Protein AF-T1AMW2-F1 (afdb_monomer_lite)

Foldseek 3Di:
DDDPPPPPPPPDDDLVCLLDPDDDDDPVPVSVVSNVVSVVVVVVVVVVVVVVVVVVPDQQLLQADPVLLWGAPDADPVVRDGDPHTQAACLAPRVVVLVVCVVVVNGDPVSNVSRDQDWDDDPNDIDGDDPVPDPCSNVVSVVPPD

Structure (mmCIF, N/CA/C/O backbone):
data_AF-T1AMW2-F1
#
_entry.id   AF-T1AMW2-F1
#
loop_
_atom_site.group_PDB
_atom_site.id
_atom_site.type_symbol
_atom_site.label_atom_id
_atom_site.label_alt_id
_atom_site.label_comp_id
_atom_site.label_asym_id
_atom_site.label_entity_id
_atom_site.label_seq_id
_atom_site.pdbx_PDB_ins_code
_atom_site.Cartn_x
_atom_site.Cartn_y
_atom_site.Cartn_z
_atom_site.occupancy
_atom_site.B_iso_or_equiv
_atom_site.auth_seq_id
_atom_site.auth_comp_id
_atom_site.auth_asym_id
_atom_site.auth_atom_id
_atom_site.pdbx_PDB_model_num
ATOM 1 N N . MET A 1 1 ? 30.087 43.489 -33.874 1.00 40.34 1 MET A N 1
ATOM 2 C CA . MET A 1 1 ? 31.187 42.836 -33.142 1.00 40.34 1 MET A CA 1
ATOM 3 C C . MET A 1 1 ? 30.698 42.616 -31.730 1.00 40.34 1 MET A C 1
ATOM 5 O O . MET A 1 1 ? 30.374 43.593 -31.082 1.00 40.34 1 MET A O 1
ATOM 9 N N . ASP A 1 2 ? 30.577 41.434 -31.166 1.00 42.47 2 ASP A N 1
ATOM 10 C CA . ASP A 1 2 ? 30.494 40.055 -31.633 1.00 42.47 2 ASP A CA 1
ATOM 11 C C . ASP A 1 2 ? 30.152 39.253 -30.367 1.00 42.47 2 ASP A C 1
ATOM 13 O O . ASP A 1 2 ? 30.461 39.690 -29.261 1.00 42.47 2 ASP A O 1
ATOM 17 N N . ALA A 1 3 ? 29.575 38.069 -30.549 1.00 46.19 3 ALA A N 1
ATOM 18 C CA . ALA A 1 3 ? 29.467 37.012 -29.541 1.00 46.19 3 ALA A CA 1
ATOM 19 C C . ALA A 1 3 ? 28.461 37.204 -28.384 1.00 46.19 3 ALA A C 1
ATOM 21 O O . ALA A 1 3 ? 28.826 37.353 -27.223 1.00 46.19 3 ALA A O 1
ATOM 22 N N . ILE A 1 4 ? 27.182 36.958 -28.681 1.00 47.88 4 ILE A N 1
ATOM 23 C CA . ILE A 1 4 ? 26.378 36.080 -27.817 1.00 47.88 4 ILE A CA 1
ATOM 24 C C . ILE A 1 4 ? 26.089 34.836 -28.653 1.00 47.88 4 ILE A C 1
ATOM 26 O O . ILE A 1 4 ? 25.111 34.767 -29.395 1.00 47.88 4 ILE A O 1
ATOM 30 N N . ARG A 1 5 ? 27.022 33.876 -28.622 1.00 44.78 5 ARG A N 1
ATOM 31 C CA . ARG A 1 5 ? 26.760 32.533 -29.141 1.00 44.78 5 ARG A CA 1
ATOM 32 C C . ARG A 1 5 ? 25.660 31.940 -28.270 1.00 44.78 5 ARG A C 1
ATOM 34 O O . ARG A 1 5 ? 25.871 31.681 -27.091 1.00 44.78 5 ARG A O 1
ATOM 41 N N . ASN A 1 6 ? 24.492 31.793 -28.879 1.00 43.62 6 ASN A N 1
ATOM 42 C CA . ASN A 1 6 ? 23.365 31.047 -28.363 1.00 43.62 6 ASN A CA 1
ATOM 43 C C . ASN A 1 6 ? 23.803 29.580 -28.243 1.00 43.62 6 ASN A C 1
ATOM 45 O O . ASN A 1 6 ? 23.805 28.841 -29.228 1.00 43.62 6 ASN A O 1
ATOM 49 N N . THR A 1 7 ? 24.283 29.192 -27.063 1.00 47.56 7 THR A N 1
ATOM 50 C CA . THR A 1 7 ? 24.491 27.790 -26.706 1.00 47.56 7 THR A CA 1
ATOM 51 C C . THR A 1 7 ? 23.109 27.203 -26.466 1.00 47.56 7 THR A C 1
ATOM 53 O O . THR A 1 7 ? 22.646 27.108 -25.334 1.00 47.56 7 THR A O 1
ATOM 56 N N . ASP A 1 8 ? 22.432 26.882 -27.562 1.00 46.03 8 ASP A N 1
ATOM 57 C CA . ASP A 1 8 ? 21.252 26.035 -27.568 1.00 46.03 8 ASP A CA 1
ATOM 58 C C . ASP A 1 8 ? 21.704 24.676 -27.010 1.00 46.03 8 ASP A C 1
ATOM 60 O O . ASP A 1 8 ? 22.306 23.852 -27.706 1.00 46.03 8 ASP A O 1
ATOM 64 N N . GLN A 1 9 ? 21.570 24.507 -25.691 1.00 51.25 9 GLN A N 1
ATOM 65 C CA . GLN A 1 9 ? 21.769 23.234 -25.014 1.00 51.25 9 GLN A CA 1
ATOM 66 C C . GLN A 1 9 ? 20.731 22.278 -25.592 1.00 51.25 9 GLN A C 1
ATOM 68 O O . GLN A 1 9 ? 19.587 22.256 -25.146 1.00 51.25 9 GLN A O 1
ATOM 73 N N . GLN A 1 10 ? 21.129 21.503 -26.601 1.00 62.03 10 GLN A N 1
ATOM 74 C CA . GLN A 1 10 ? 20.343 20.383 -27.102 1.00 62.03 10 GLN A CA 1
ATOM 75 C C . GLN A 1 10 ? 19.922 19.529 -25.902 1.00 62.03 10 GLN A C 1
ATOM 77 O O . GLN A 1 10 ? 20.764 18.910 -25.248 1.00 62.03 10 GLN A O 1
ATOM 82 N N . ALA A 1 11 ? 18.628 19.560 -25.573 1.00 77.12 11 ALA A N 1
ATOM 83 C CA . ALA A 1 11 ? 18.070 18.801 -24.464 1.00 77.12 11 ALA A CA 1
ATOM 84 C C . ALA A 1 11 ? 18.470 17.327 -24.609 1.00 77.12 11 ALA A C 1
ATOM 86 O O . ALA A 1 11 ? 18.381 16.765 -25.705 1.00 77.12 11 ALA A O 1
ATOM 87 N N . MET A 1 12 ? 18.931 16.707 -23.516 1.00 78.38 12 MET A N 1
ATOM 88 C CA . MET A 1 12 ? 19.310 15.295 -23.552 1.00 78.38 12 MET A CA 1
ATOM 89 C C . MET A 1 12 ? 18.110 14.462 -24.026 1.00 78.38 12 MET A C 1
ATOM 91 O O . MET A 1 12 ? 17.022 14.593 -23.457 1.00 78.38 12 MET A O 1
ATOM 95 N N . PRO A 1 13 ? 18.278 13.622 -25.061 1.00 84.00 13 PRO A N 1
ATOM 96 C CA . PRO A 1 13 ? 17.181 12.834 -25.597 1.00 84.00 13 PRO A CA 1
ATOM 97 C C . PRO A 1 13 ? 16.701 11.810 -24.564 1.00 84.00 13 PRO A C 1
ATOM 99 O O . PRO A 1 13 ? 17.492 11.186 -23.857 1.00 84.00 13 PRO A O 1
ATOM 102 N N . THR A 1 14 ? 15.388 11.613 -24.498 1.00 89.75 14 THR A N 1
ATOM 103 C CA . THR A 1 14 ? 14.779 10.553 -23.688 1.00 89.75 14 THR A CA 1
ATOM 104 C C . THR A 1 14 ? 15.152 9.173 -24.223 1.00 89.75 14 THR A C 1
ATOM 106 O O . THR A 1 14 ? 15.463 9.002 -25.403 1.00 89.75 14 THR A O 1
ATOM 109 N N . LEU A 1 15 ? 15.026 8.151 -23.377 1.00 88.00 15 LEU A N 1
ATOM 110 C CA . LEU A 1 15 ? 15.291 6.767 -23.767 1.00 88.00 15 LEU A CA 1
ATOM 111 C C . LEU A 1 15 ? 14.417 6.307 -24.952 1.00 88.00 15 LEU A C 1
ATOM 113 O O . LEU A 1 15 ? 14.914 5.653 -25.864 1.00 88.00 15 LEU A O 1
ATOM 117 N N . ARG A 1 16 ? 13.140 6.725 -24.996 1.00 89.31 16 ARG A N 1
ATOM 118 C CA . ARG A 1 16 ? 12.252 6.472 -26.149 1.00 89.31 16 ARG A CA 1
ATOM 119 C C . ARG A 1 16 ? 12.735 7.176 -27.413 1.00 89.31 16 ARG A C 1
ATOM 121 O O . ARG A 1 16 ? 12.723 6.582 -28.483 1.00 89.31 16 ARG A O 1
ATOM 128 N N . GLN A 1 17 ? 13.193 8.423 -27.308 1.00 88.62 17 GLN A N 1
ATOM 129 C CA . GLN A 1 17 ? 13.746 9.144 -28.460 1.00 88.62 17 GLN A CA 1
ATOM 130 C C . GLN A 1 17 ? 15.041 8.496 -28.970 1.00 88.62 17 GLN A C 1
ATOM 132 O O . GLN A 1 17 ? 15.237 8.417 -30.180 1.00 88.62 17 GLN A O 1
ATOM 137 N N . LEU A 1 18 ? 15.890 7.982 -28.075 1.00 88.06 18 LEU A N 1
ATOM 138 C CA . LEU A 1 18 ? 17.095 7.235 -28.444 1.00 88.06 18 LEU A CA 1
ATOM 139 C C . LEU A 1 18 ? 16.776 5.902 -29.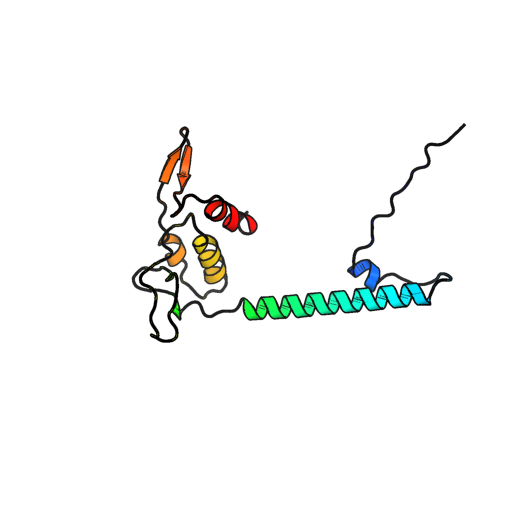129 1.00 88.06 18 LEU A C 1
ATOM 141 O O . LEU A 1 18 ? 17.478 5.535 -30.063 1.00 88.06 18 LEU A O 1
ATOM 145 N N . ALA A 1 19 ? 15.710 5.211 -28.721 1.00 87.19 19 ALA A N 1
ATOM 146 C CA . ALA A 1 19 ? 15.280 3.957 -29.341 1.00 87.19 19 ALA A CA 1
ATOM 147 C C . ALA A 1 19 ? 14.602 4.140 -30.718 1.00 87.19 19 ALA A C 1
ATOM 149 O O . ALA A 1 19 ? 14.590 3.205 -31.514 1.00 87.19 19 ALA A O 1
ATOM 150 N N . HIS A 1 20 ? 14.041 5.323 -31.013 1.00 82.75 20 HIS A N 1
ATOM 151 C CA . HIS A 1 20 ? 13.232 5.578 -32.221 1.00 82.75 20 HIS A CA 1
ATOM 152 C C . HIS A 1 20 ? 13.819 6.614 -33.207 1.00 82.75 20 HIS A C 1
ATOM 154 O O . HIS A 1 20 ? 13.201 6.889 -34.235 1.00 82.75 20 HIS A O 1
ATOM 160 N N . GLY A 1 21 ? 14.970 7.233 -32.916 1.00 73.31 21 GLY A N 1
ATOM 161 C CA . GLY A 1 21 ? 15.546 8.302 -33.748 1.00 73.31 21 GLY A CA 1
ATOM 162 C C . GLY A 1 21 ? 15.923 7.864 -35.177 1.00 73.31 21 GLY A C 1
ATOM 163 O O . GLY A 1 21 ? 16.535 6.816 -35.356 1.00 73.31 21 GLY A O 1
ATOM 164 N N . GLY A 1 22 ? 15.574 8.682 -36.184 1.00 61.69 22 GLY A N 1
ATOM 165 C CA . GLY A 1 22 ? 15.762 8.415 -37.624 1.00 61.69 22 GLY A CA 1
ATOM 166 C C . GLY A 1 22 ? 17.184 8.607 -38.195 1.00 61.69 22 GLY A C 1
ATOM 167 O O . GLY A 1 22 ? 18.082 9.128 -37.535 1.00 61.69 22 GLY A O 1
ATOM 168 N N . SER A 1 23 ? 17.359 8.167 -39.450 1.00 51.38 23 SER A N 1
ATOM 169 C CA . SER A 1 23 ? 18.616 7.821 -40.144 1.00 51.38 23 SER A CA 1
ATOM 170 C C . SER A 1 23 ? 19.473 8.963 -40.728 1.00 51.38 23 SER A C 1
ATOM 172 O O . SER A 1 23 ? 18.940 9.958 -41.214 1.00 51.38 23 SER A O 1
ATOM 174 N N . ALA A 1 24 ? 20.777 8.647 -40.852 1.00 48.59 24 ALA A N 1
ATOM 175 C CA . ALA A 1 24 ? 21.822 9.152 -41.767 1.00 48.59 24 ALA A CA 1
ATOM 176 C C . ALA A 1 24 ? 22.864 10.156 -41.214 1.00 48.59 24 ALA A C 1
ATOM 178 O O . ALA A 1 24 ? 22.645 11.363 -41.133 1.00 48.59 24 ALA A O 1
ATOM 179 N N . GLY A 1 25 ? 24.061 9.627 -40.919 1.00 54.38 25 GLY A N 1
ATOM 180 C CA . GLY A 1 25 ? 25.327 10.344 -40.716 1.00 54.38 25 GLY A CA 1
ATOM 181 C C . GLY A 1 25 ? 26.477 9.377 -40.350 1.00 54.38 25 GLY A C 1
ATOM 182 O O . GLY A 1 25 ? 26.188 8.287 -39.869 1.00 54.38 25 GLY A O 1
ATOM 183 N N . PRO A 1 26 ? 27.767 9.741 -40.522 1.00 48.97 26 PRO A N 1
ATOM 184 C CA . PRO A 1 26 ? 28.911 8.821 -40.733 1.00 48.97 26 PRO A CA 1
ATOM 185 C C . PRO A 1 26 ? 29.353 7.930 -39.549 1.00 48.97 26 PRO A C 1
ATOM 187 O O . PRO A 1 26 ? 30.399 7.294 -39.624 1.00 48.97 26 PRO A O 1
ATOM 190 N N . HIS A 1 27 ? 28.588 7.887 -38.455 1.00 60.75 27 HIS A N 1
ATOM 191 C CA . HIS A 1 27 ? 28.860 7.097 -37.246 1.00 60.75 27 HIS A CA 1
ATOM 192 C C . HIS A 1 27 ? 27.737 6.080 -37.017 1.00 60.75 27 HIS A C 1
ATOM 194 O O . HIS A 1 27 ? 27.043 6.116 -36.000 1.00 60.75 27 HIS A O 1
ATOM 200 N N . ASP A 1 28 ? 27.514 5.231 -38.017 1.00 66.44 28 ASP A N 1
ATOM 201 C CA . ASP A 1 28 ? 26.364 4.331 -38.076 1.00 66.44 28 ASP A CA 1
ATOM 202 C C . ASP A 1 28 ? 26.421 3.257 -36.973 1.00 66.44 28 ASP A C 1
ATOM 204 O O . ASP A 1 28 ? 25.431 3.039 -36.280 1.00 66.44 28 ASP A O 1
ATOM 208 N N . ASP A 1 29 ? 27.602 2.691 -36.701 1.00 76.19 29 ASP A N 1
ATOM 209 C CA . ASP A 1 2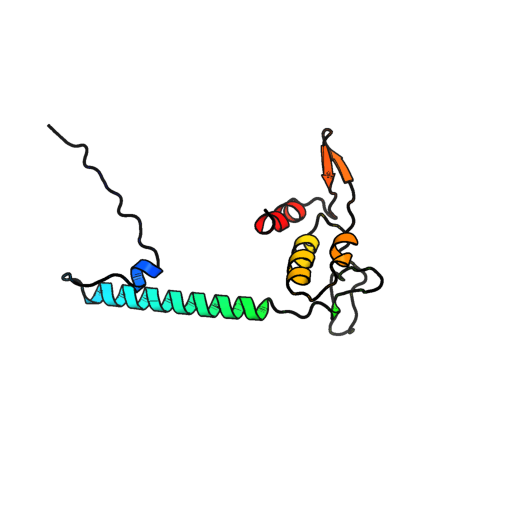9 ? 27.783 1.611 -35.716 1.00 76.19 29 ASP A CA 1
ATOM 210 C C . ASP A 1 29 ? 27.498 2.052 -34.272 1.00 76.19 29 ASP A C 1
ATOM 212 O O . ASP A 1 29 ? 26.749 1.398 -33.545 1.00 76.19 29 ASP A O 1
ATOM 216 N N . THR A 1 30 ? 28.050 3.193 -33.840 1.00 80.00 30 THR A N 1
ATOM 217 C CA . THR A 1 30 ? 27.825 3.716 -32.482 1.00 80.00 30 THR A CA 1
ATOM 218 C C . THR A 1 30 ? 26.358 4.082 -32.266 1.00 80.00 30 THR A C 1
ATOM 220 O O . THR A 1 30 ? 25.817 3.854 -31.186 1.00 80.00 30 THR A O 1
ATOM 223 N N . ARG A 1 31 ? 25.682 4.624 -33.288 1.00 76.25 31 ARG A N 1
ATOM 224 C CA . ARG A 1 31 ? 24.264 5.006 -33.197 1.00 76.25 31 ARG A CA 1
ATOM 225 C C . ARG A 1 31 ? 23.351 3.787 -33.176 1.00 76.25 31 ARG A C 1
ATOM 227 O O . ARG A 1 31 ? 22.441 3.757 -32.352 1.00 76.25 31 ARG A O 1
ATOM 234 N N . HIS A 1 32 ? 23.632 2.777 -33.997 1.00 82.44 32 HIS A N 1
ATOM 235 C CA . HIS A 1 32 ? 22.924 1.499 -33.950 1.00 82.44 32 HIS A CA 1
ATOM 236 C C . HIS A 1 32 ? 23.100 0.812 -32.591 1.00 82.44 32 HIS A C 1
ATOM 238 O O . HIS A 1 32 ? 22.115 0.372 -32.003 1.00 82.44 32 HIS A O 1
ATOM 244 N N . ALA A 1 33 ? 24.317 0.788 -32.037 1.00 86.12 33 ALA A N 1
ATOM 245 C CA . ALA A 1 33 ? 24.562 0.243 -30.701 1.00 86.12 33 ALA A CA 1
ATOM 246 C C . ALA A 1 33 ? 23.793 1.014 -29.609 1.00 86.12 33 ALA A C 1
ATOM 248 O O . ALA A 1 33 ? 23.196 0.403 -28.723 1.00 86.12 33 ALA A O 1
ATOM 249 N N . MET A 1 34 ? 23.745 2.350 -29.690 1.00 86.94 34 MET A N 1
ATOM 250 C CA . MET A 1 34 ? 22.964 3.183 -28.765 1.00 86.94 34 MET A CA 1
ATOM 251 C C . MET A 1 34 ? 21.454 2.938 -28.881 1.00 86.94 34 MET A C 1
ATOM 253 O O . MET A 1 34 ? 20.782 2.834 -27.857 1.00 86.94 34 MET A O 1
ATOM 257 N N . GLN A 1 35 ? 20.920 2.818 -30.099 1.00 89.50 35 GLN A N 1
ATOM 258 C CA . GLN A 1 35 ? 19.509 2.496 -30.343 1.00 89.50 35 GLN A CA 1
ATOM 259 C C . GLN A 1 35 ? 19.148 1.115 -29.793 1.00 89.50 35 GLN A C 1
ATOM 261 O O . GLN A 1 35 ? 18.153 0.977 -29.084 1.00 89.50 35 GLN A O 1
ATOM 266 N N . GLN A 1 36 ? 19.976 0.103 -30.070 1.00 90.25 36 GLN A N 1
ATOM 267 C CA . GLN A 1 36 ? 19.789 -1.258 -29.565 1.00 90.25 36 GLN A CA 1
ATOM 268 C C . GLN A 1 36 ? 19.827 -1.297 -28.037 1.00 90.25 36 GLN A C 1
ATOM 270 O O . GLN A 1 36 ? 18.972 -1.926 -27.416 1.00 90.25 36 GLN A O 1
ATOM 275 N N . HIS A 1 37 ? 20.776 -0.588 -27.420 1.00 92.88 37 HIS A N 1
ATOM 276 C CA . HIS A 1 37 ? 20.858 -0.502 -25.967 1.00 92.88 37 HIS A CA 1
ATOM 277 C C . HIS A 1 37 ? 19.633 0.201 -25.368 1.00 92.88 37 HIS A C 1
ATOM 279 O O . HIS A 1 37 ? 19.035 -0.308 -24.422 1.00 92.88 37 HIS A O 1
ATOM 285 N N . ALA A 1 38 ? 19.205 1.325 -25.951 1.00 93.69 38 ALA A N 1
ATOM 286 C CA . ALA A 1 38 ? 18.015 2.044 -25.504 1.00 93.69 38 ALA A CA 1
ATOM 287 C C . ALA A 1 38 ? 16.742 1.188 -25.623 1.00 93.69 38 ALA A C 1
ATOM 289 O O . ALA A 1 38 ? 15.928 1.166 -24.699 1.00 93.69 38 ALA A O 1
ATOM 290 N N . ALA A 1 39 ? 16.592 0.439 -26.719 1.00 93.56 39 ALA A N 1
ATOM 291 C CA . ALA A 1 39 ? 15.484 -0.491 -26.914 1.00 93.56 39 ALA A CA 1
ATOM 292 C C . ALA A 1 39 ? 15.502 -1.637 -25.887 1.00 93.56 39 ALA A C 1
ATOM 294 O O . ALA A 1 39 ? 14.472 -1.931 -25.283 1.00 93.56 39 ALA A O 1
ATOM 295 N N . ALA A 1 40 ? 16.669 -2.232 -25.621 1.00 95.94 40 ALA A N 1
ATOM 296 C CA . ALA A 1 40 ? 16.813 -3.279 -24.608 1.00 95.94 40 ALA A CA 1
ATOM 297 C C . ALA A 1 40 ? 16.493 -2.769 -23.189 1.00 95.94 40 ALA A C 1
ATOM 299 O O . ALA A 1 40 ? 15.851 -3.467 -22.400 1.00 95.94 40 ALA A O 1
ATOM 300 N N . MET A 1 41 ? 16.886 -1.532 -22.865 1.00 97.06 41 MET A N 1
ATOM 301 C CA . MET A 1 41 ? 16.530 -0.896 -21.595 1.00 97.06 41 MET A CA 1
ATOM 302 C C . MET A 1 41 ? 15.021 -0.663 -21.475 1.00 97.06 41 MET A C 1
ATOM 304 O O . MET A 1 41 ? 14.456 -0.951 -20.424 1.00 97.06 41 MET A O 1
ATOM 308 N N . LEU A 1 42 ? 14.355 -0.180 -22.532 1.00 96.88 42 LEU A N 1
ATOM 309 C CA . LEU A 1 42 ? 12.896 -0.010 -22.534 1.00 96.88 42 LEU A CA 1
ATOM 310 C C . LEU A 1 42 ? 12.179 -1.340 -22.316 1.00 96.88 42 LEU A C 1
ATOM 312 O O . LEU A 1 42 ? 11.312 -1.421 -21.451 1.00 96.88 42 LEU A O 1
ATOM 316 N N . GLN A 1 43 ? 12.604 -2.391 -23.019 1.00 97.25 43 GLN A N 1
ATOM 317 C CA . GLN A 1 43 ? 12.054 -3.732 -22.837 1.00 97.25 43 GLN A CA 1
ATOM 318 C C . GLN A 1 43 ? 12.235 -4.227 -21.393 1.00 97.25 43 GLN A C 1
ATOM 320 O O . GLN 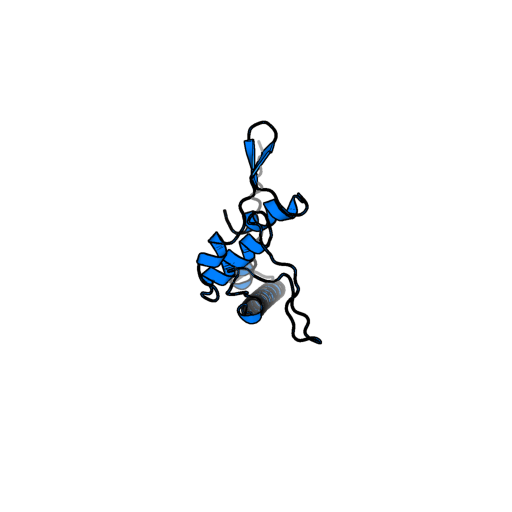A 1 43 ? 11.310 -4.785 -20.807 1.00 97.25 43 GLN A O 1
ATOM 325 N N . THR A 1 44 ? 13.405 -3.989 -20.796 1.00 98.06 44 THR A N 1
ATOM 326 C CA . THR A 1 44 ? 13.670 -4.346 -19.393 1.00 98.06 44 THR A CA 1
ATOM 327 C C . THR A 1 44 ? 12.750 -3.579 -18.440 1.00 98.06 44 THR A C 1
ATOM 329 O O . THR A 1 44 ? 12.183 -4.167 -17.522 1.00 98.06 44 THR A O 1
ATOM 332 N N . ILE A 1 45 ? 12.561 -2.274 -18.660 1.00 97.88 45 ILE A N 1
ATOM 333 C CA . ILE A 1 45 ? 11.663 -1.440 -17.847 1.00 97.88 45 ILE A CA 1
ATOM 334 C C . ILE A 1 45 ? 10.221 -1.948 -17.943 1.00 97.88 45 ILE A C 1
ATOM 336 O O . ILE A 1 45 ? 9.545 -2.050 -16.923 1.00 97.88 45 ILE A O 1
ATOM 340 N N . GLU A 1 46 ? 9.754 -2.302 -19.140 1.00 97.69 46 GLU A N 1
ATOM 341 C CA . GLU A 1 46 ? 8.410 -2.850 -19.350 1.00 97.69 46 GLU A CA 1
ATOM 342 C C . GLU A 1 46 ? 8.218 -4.191 -18.633 1.00 97.69 46 GLU A C 1
ATOM 344 O O . GLU A 1 46 ? 7.211 -4.384 -17.953 1.00 97.69 46 GLU A O 1
ATOM 349 N N . GLN A 1 47 ? 9.202 -5.091 -18.712 1.00 98.25 47 GLN A N 1
ATOM 350 C CA . GLN A 1 47 ? 9.175 -6.372 -17.998 1.00 98.25 47 GLN A CA 1
ATOM 351 C C . GLN A 1 47 ? 9.145 -6.181 -16.478 1.00 98.25 47 GLN A C 1
ATOM 353 O O . GLN A 1 47 ? 8.362 -6.832 -15.786 1.00 98.25 47 GLN A O 1
ATOM 358 N N . LEU A 1 48 ? 9.962 -5.267 -15.949 1.00 98.31 48 LEU A N 1
ATOM 359 C CA . LEU A 1 48 ? 9.976 -4.953 -14.521 1.00 98.31 48 LEU A CA 1
ATOM 360 C C . LEU A 1 48 ? 8.664 -4.312 -14.066 1.00 98.31 48 LEU A C 1
ATOM 362 O O . LEU A 1 48 ? 8.171 -4.651 -12.995 1.00 98.31 48 LEU A O 1
ATOM 366 N N . ALA A 1 49 ? 8.073 -3.433 -14.877 1.00 97.62 49 ALA A N 1
ATOM 367 C CA . ALA A 1 49 ? 6.779 -2.830 -14.580 1.00 97.62 49 ALA A CA 1
ATOM 368 C C . ALA A 1 49 ? 5.661 -3.884 -14.534 1.00 97.62 49 ALA A C 1
ATOM 370 O O . ALA A 1 49 ? 4.840 -3.866 -13.619 1.00 97.62 49 ALA A O 1
ATOM 371 N N . GLN A 1 50 ? 5.656 -4.836 -15.473 1.00 97.44 50 GLN A N 1
ATOM 372 C CA . GLN A 1 50 ? 4.713 -5.959 -15.470 1.00 97.44 50 GLN A CA 1
ATOM 373 C C . GLN A 1 50 ? 4.900 -6.855 -14.242 1.00 97.44 50 GLN A C 1
ATOM 375 O O . GLN A 1 50 ? 3.918 -7.203 -13.589 1.00 97.44 50 GLN A O 1
ATOM 380 N N . LEU A 1 51 ? 6.146 -7.193 -13.897 1.00 97.31 51 LEU A N 1
ATOM 381 C CA . LEU A 1 51 ? 6.451 -7.995 -12.714 1.00 97.31 51 LEU A CA 1
ATOM 382 C C . LEU A 1 51 ? 6.022 -7.282 -11.426 1.00 97.31 51 LEU A C 1
ATOM 384 O O . LEU A 1 51 ? 5.375 -7.892 -10.583 1.00 97.31 51 LEU A O 1
ATOM 388 N N . ALA A 1 52 ? 6.336 -5.994 -11.287 1.00 96.06 52 ALA A N 1
ATOM 389 C CA . ALA A 1 52 ? 5.916 -5.193 -10.142 1.00 96.06 52 ALA A CA 1
ATOM 390 C C . ALA A 1 52 ? 4.385 -5.122 -10.038 1.00 96.06 52 ALA A C 1
ATOM 392 O O . ALA A 1 52 ? 3.844 -5.291 -8.950 1.00 96.06 52 ALA A O 1
ATOM 393 N N . GLY A 1 53 ? 3.688 -4.946 -11.166 1.00 92.62 53 GLY A N 1
ATOM 394 C CA . GLY A 1 53 ? 2.227 -4.984 -11.218 1.00 92.62 53 GLY A CA 1
ATOM 395 C C . GLY A 1 53 ? 1.658 -6.335 -10.782 1.00 92.62 53 GLY A C 1
ATOM 396 O O . GLY A 1 53 ? 0.729 -6.372 -9.984 1.00 92.62 53 GLY A O 1
ATOM 397 N N . ALA A 1 54 ? 2.246 -7.444 -11.237 1.00 93.38 54 ALA A N 1
ATOM 398 C CA . ALA A 1 54 ? 1.830 -8.785 -10.831 1.00 93.38 54 ALA A CA 1
ATOM 399 C C . ALA A 1 54 ? 2.081 -9.051 -9.337 1.00 93.38 54 ALA A C 1
ATOM 401 O O . ALA A 1 54 ? 1.237 -9.646 -8.678 1.00 93.38 54 ALA A O 1
ATOM 402 N N . LEU A 1 55 ? 3.210 -8.586 -8.791 1.00 92.06 55 LEU A N 1
ATOM 403 C CA . LEU A 1 55 ? 3.535 -8.710 -7.365 1.00 92.06 55 LEU A CA 1
ATOM 404 C C . LEU A 1 55 ? 2.651 -7.828 -6.472 1.00 92.06 55 LEU A C 1
ATOM 406 O O . LEU A 1 55 ? 2.426 -8.171 -5.315 1.00 92.06 55 LEU A O 1
ATOM 410 N N . ALA A 1 56 ? 2.158 -6.703 -6.993 1.00 88.69 56 ALA A N 1
ATOM 411 C CA . ALA A 1 56 ? 1.251 -5.810 -6.275 1.00 88.69 56 ALA A CA 1
ATOM 412 C C . ALA A 1 56 ? -0.179 -6.370 -6.155 1.00 88.69 56 ALA A C 1
ATOM 414 O O . ALA A 1 56 ? -0.953 -5.891 -5.327 1.00 88.69 56 ALA A O 1
ATOM 415 N N . LEU A 1 57 ? -0.535 -7.376 -6.963 1.00 89.25 57 LEU A N 1
ATOM 416 C CA . LEU A 1 57 ? -1.796 -8.105 -6.843 1.00 89.25 57 LEU A CA 1
ATOM 417 C C . LEU A 1 57 ? -1.660 -9.180 -5.762 1.00 89.25 57 LEU A C 1
ATOM 419 O O . LEU A 1 57 ? -1.312 -10.330 -6.027 1.00 89.25 57 LEU A O 1
ATOM 423 N N . MET A 1 58 ? -1.938 -8.779 -4.528 1.00 90.06 58 MET A N 1
ATOM 424 C CA . MET A 1 58 ? -1.976 -9.652 -3.360 1.00 90.06 58 MET A CA 1
ATOM 425 C C . MET A 1 58 ? -3.419 -9.811 -2.883 1.00 90.06 58 MET A C 1
ATOM 427 O O . MET A 1 58 ? -4.197 -8.869 -2.983 1.00 90.06 58 MET A O 1
ATOM 431 N N . ASP A 1 59 ? -3.765 -10.984 -2.354 1.00 91.19 59 ASP A N 1
ATOM 432 C CA . ASP A 1 59 ? -5.032 -11.196 -1.651 1.00 91.19 59 ASP A CA 1
ATOM 433 C C . ASP A 1 59 ? -4.953 -10.547 -0.261 1.00 91.19 59 ASP A C 1
ATOM 435 O O . ASP A 1 59 ? -4.193 -11.002 0.589 1.00 91.19 59 ASP A O 1
ATOM 439 N N . TYR A 1 60 ? -5.712 -9.478 -0.027 1.00 91.38 60 TYR A N 1
ATOM 440 C CA . TYR A 1 60 ? -5.784 -8.799 1.272 1.00 91.38 60 TYR A CA 1
ATOM 441 C C . TYR A 1 60 ? -6.869 -9.368 2.191 1.00 91.38 60 TYR A C 1
ATOM 443 O O . TYR A 1 60 ? -6.901 -9.028 3.376 1.00 91.38 60 TYR A O 1
ATOM 451 N N . SER A 1 61 ? -7.745 -10.242 1.684 1.00 88.19 61 SER A N 1
ATOM 452 C CA . SER A 1 61 ? -8.906 -10.733 2.434 1.00 88.19 61 SER A CA 1
ATOM 453 C C . SER A 1 61 ? -8.502 -11.507 3.689 1.00 88.19 61 SER A C 1
ATOM 455 O O . SER A 1 61 ? -9.170 -11.401 4.714 1.00 88.19 61 SER A O 1
ATOM 457 N N . PHE A 1 62 ? -7.368 -12.218 3.660 1.00 90.69 62 PHE A N 1
ATOM 458 C CA . PHE A 1 62 ? -6.894 -12.973 4.822 1.00 90.69 62 PHE A CA 1
ATOM 459 C C . PH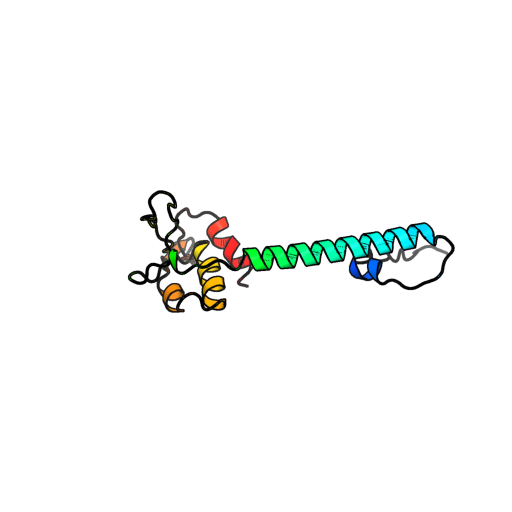E A 1 62 ? -6.391 -12.082 5.965 1.00 90.69 62 PHE A C 1
ATOM 461 O O . PHE A 1 62 ? -6.352 -12.543 7.102 1.00 90.69 62 PHE A O 1
ATOM 468 N N . LEU A 1 63 ? -6.010 -10.832 5.679 1.00 92.44 63 LEU A N 1
ATOM 469 C CA . LEU A 1 63 ? -5.605 -9.845 6.685 1.00 92.44 63 LEU A CA 1
ATOM 470 C C . LEU A 1 63 ? -6.791 -9.045 7.233 1.00 92.44 63 LEU A C 1
ATOM 472 O O . LEU A 1 63 ? -6.626 -8.316 8.213 1.00 92.44 63 LEU A O 1
ATOM 476 N N . TYR A 1 64 ? -7.961 -9.144 6.602 1.00 92.38 64 TYR A N 1
ATOM 477 C CA . TYR A 1 64 ? -9.127 -8.344 6.941 1.00 92.38 64 TYR A CA 1
ATOM 478 C C . TYR A 1 64 ? -9.943 -8.961 8.073 1.00 92.38 64 TYR A C 1
ATOM 480 O O . TYR A 1 64 ? -10.392 -10.104 8.001 1.00 92.38 64 TYR A O 1
ATOM 488 N N . ASP A 1 65 ? -10.186 -8.165 9.109 1.00 91.12 65 ASP A N 1
ATOM 489 C CA . ASP A 1 65 ? -11.088 -8.497 10.199 1.00 91.12 65 ASP A CA 1
ATOM 490 C C . ASP A 1 65 ? -12.465 -7.880 9.932 1.00 91.12 65 ASP A C 1
ATOM 492 O O . ASP A 1 65 ? -12.680 -6.681 10.111 1.00 91.12 65 ASP A O 1
ATOM 496 N N . THR A 1 66 ? -13.423 -8.720 9.539 1.00 89.88 66 THR A N 1
ATOM 497 C CA . THR A 1 66 ? -14.795 -8.303 9.208 1.00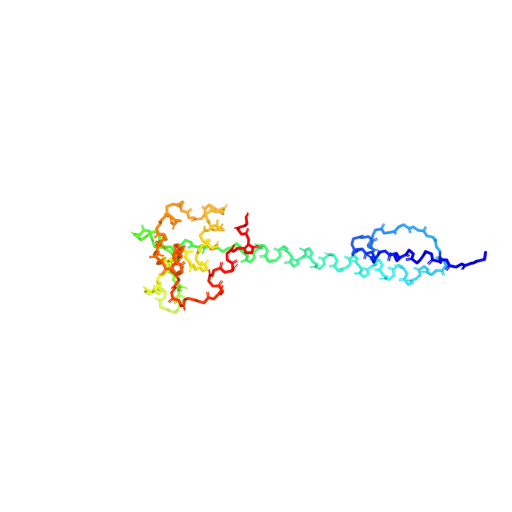 89.88 66 THR A CA 1
ATOM 498 C C . THR A 1 66 ? -15.614 -7.832 10.412 1.00 89.88 66 THR A C 1
ATOM 500 O O . THR A 1 66 ? -16.716 -7.333 10.227 1.00 89.88 66 THR A O 1
ATOM 503 N N . GLN A 1 67 ? -15.167 -8.067 11.651 1.00 90.44 67 GLN A N 1
ATOM 504 C CA . GLN A 1 67 ? -15.865 -7.554 12.837 1.00 90.44 67 GLN A CA 1
ATOM 505 C C . GLN A 1 67 ? -15.445 -6.123 13.160 1.00 90.44 67 GLN A C 1
ATOM 507 O O . GLN A 1 67 ? -16.225 -5.368 13.737 1.00 90.44 67 GLN A O 1
ATOM 512 N N . ARG A 1 68 ? -14.195 -5.780 12.840 1.00 89.38 68 ARG A N 1
ATOM 513 C CA . ARG A 1 68 ? -13.604 -4.464 13.103 1.00 89.38 68 ARG A CA 1
ATOM 514 C C . ARG A 1 68 ? -13.616 -3.551 11.883 1.00 89.38 68 ARG A C 1
ATOM 516 O O . ARG A 1 68 ? -13.405 -2.357 12.047 1.00 89.38 68 ARG A O 1
ATOM 523 N N . ASP A 1 69 ? -13.808 -4.121 10.699 1.00 93.12 69 ASP A N 1
ATOM 524 C CA . ASP A 1 69 ? -13.579 -3.483 9.406 1.00 93.12 69 ASP A CA 1
ATOM 525 C C . ASP A 1 69 ? -12.149 -2.931 9.256 1.00 93.12 69 ASP A C 1
ATOM 527 O O . ASP A 1 69 ? -11.909 -1.909 8.618 1.00 93.12 69 ASP A O 1
ATOM 531 N N . LEU A 1 70 ? -11.170 -3.619 9.855 1.00 92.19 70 LEU A N 1
ATOM 532 C CA . LEU A 1 70 ? -9.761 -3.218 9.870 1.00 92.19 70 LEU A CA 1
ATOM 533 C C . LEU A 1 70 ? -8.854 -4.332 9.348 1.00 92.19 70 LEU A C 1
ATOM 535 O O . LEU A 1 70 ? -9.173 -5.516 9.426 1.00 92.19 70 LEU A O 1
ATOM 539 N N . LEU A 1 71 ? -7.674 -3.939 8.871 1.00 91.75 71 LEU A N 1
ATOM 540 C CA . LEU A 1 71 ? -6.591 -4.863 8.550 1.00 91.75 71 LEU A CA 1
ATOM 541 C C . LEU A 1 71 ? -5.756 -5.159 9.803 1.00 91.75 71 LEU A C 1
ATOM 543 O O . LEU A 1 71 ? -5.398 -4.246 10.556 1.00 91.75 71 LEU A O 1
ATOM 547 N N . SER A 1 72 ? -5.414 -6.430 10.009 1.00 91.94 72 SER A N 1
ATOM 548 C CA . SER A 1 72 ? -4.361 -6.815 10.953 1.00 91.94 72 SER A CA 1
ATOM 549 C C . SER A 1 72 ? -2.997 -6.342 10.444 1.00 91.94 72 SER A C 1
ATOM 551 O O . SER A 1 72 ? -2.762 -6.262 9.237 1.00 91.94 72 SER A O 1
ATOM 553 N N . ILE A 1 73 ? -2.088 -6.034 11.370 1.00 87.88 73 ILE A N 1
ATOM 554 C CA . ILE A 1 73 ? -0.721 -5.588 11.053 1.00 87.88 73 ILE A CA 1
ATOM 555 C C . ILE A 1 73 ? 0.107 -6.720 10.437 1.00 87.88 73 ILE A C 1
ATOM 557 O O . ILE A 1 73 ? 1.006 -6.470 9.634 1.00 87.88 73 ILE A O 1
ATOM 561 N N . GLY A 1 74 ? -0.195 -7.967 10.792 1.00 88.19 74 GLY A N 1
ATOM 562 C CA . GLY A 1 74 ? 0.608 -9.101 10.379 1.00 88.19 74 GLY A CA 1
ATOM 563 C C . GLY A 1 74 ? -0.137 -10.420 10.454 1.00 88.19 74 GLY A C 1
ATOM 564 O O . GLY A 1 74 ? -1.207 -10.551 11.048 1.00 88.19 74 GLY A O 1
ATOM 565 N N . TYR A 1 75 ? 0.453 -11.418 9.812 1.00 90.44 75 TYR A N 1
ATOM 566 C CA . TYR A 1 75 ? -0.030 -12.785 9.825 1.00 90.44 75 TYR A CA 1
ATOM 567 C C . TYR A 1 75 ? 1.148 -13.722 10.043 1.00 90.44 75 TYR A C 1
ATOM 569 O O . TYR A 1 75 ? 2.115 -13.726 9.276 1.00 90.44 75 TYR A O 1
ATOM 577 N N . ASN A 1 76 ? 1.054 -14.539 11.084 1.00 91.19 76 ASN A N 1
ATOM 578 C CA . ASN A 1 76 ? 2.028 -15.570 11.374 1.00 91.19 76 ASN A CA 1
ATOM 579 C C . ASN A 1 76 ? 1.700 -16.824 10.553 1.00 91.19 76 ASN A C 1
ATOM 581 O O . ASN A 1 76 ? 0.669 -17.467 10.758 1.00 91.19 76 ASN A O 1
ATOM 585 N N . VAL A 1 77 ? 2.595 -17.179 9.631 1.00 90.62 77 VAL A N 1
ATOM 586 C CA . VAL A 1 77 ? 2.419 -18.323 8.724 1.00 90.62 77 VAL A CA 1
ATOM 587 C C . VAL A 1 77 ? 2.519 -19.661 9.459 1.00 90.62 77 VAL A C 1
ATOM 589 O O . VAL A 1 77 ? 1.740 -20.570 9.164 1.00 90.62 77 VAL A O 1
ATOM 592 N N . ASP A 1 78 ? 3.427 -19.771 10.429 1.00 94.19 78 ASP A N 1
ATOM 593 C CA . ASP A 1 78 ? 3.647 -21.001 11.196 1.00 94.19 78 ASP A CA 1
ATOM 594 C C . ASP A 1 78 ? 2.448 -21.306 12.105 1.00 94.19 78 ASP A C 1
ATOM 596 O O . ASP A 1 78 ? 1.986 -22.445 12.186 1.00 94.19 78 ASP A O 1
ATOM 600 N N . GLU A 1 79 ? 1.898 -20.272 12.745 1.00 93.56 79 GLU A N 1
ATOM 601 C CA . GLU A 1 79 ? 0.743 -20.377 13.645 1.00 93.56 79 GLU A CA 1
ATOM 602 C C . GLU A 1 79 ? -0.610 -20.254 12.929 1.00 93.56 79 GLU A C 1
ATOM 604 O O . GLU A 1 79 ? -1.651 -20.510 13.535 1.00 93.56 79 GLU A O 1
ATOM 609 N N . ARG A 1 80 ? -0.606 -19.865 11.649 1.00 89.81 80 ARG A N 1
ATOM 610 C CA . ARG A 1 80 ? -1.795 -19.573 10.831 1.00 89.81 80 ARG A CA 1
ATOM 611 C C . ARG A 1 80 ? -2.768 -18.613 11.513 1.00 89.81 80 ARG A C 1
ATOM 613 O O . ARG A 1 80 ? -3.972 -18.869 11.594 1.00 89.81 80 ARG A O 1
ATOM 620 N N . ARG A 1 81 ? -2.229 -17.523 12.052 1.00 90.88 81 ARG A N 1
ATOM 621 C CA . ARG A 1 81 ? -2.965 -16.602 12.918 1.00 90.88 81 ARG A CA 1
ATOM 622 C C . ARG A 1 81 ? -2.627 -15.154 12.592 1.00 90.88 81 ARG A C 1
ATOM 624 O O . ARG A 1 81 ? -1.472 -14.834 12.328 1.00 90.88 81 ARG A O 1
ATOM 631 N N . LEU A 1 82 ? -3.640 -14.293 12.660 1.00 90.06 82 LEU A N 1
ATOM 632 C CA . LEU A 1 82 ? -3.476 -12.844 12.590 1.00 90.06 82 LEU A CA 1
ATOM 633 C C . LEU A 1 82 ? -2.849 -12.297 13.869 1.00 90.06 82 LEU A C 1
ATOM 635 O O . LEU A 1 82 ? -3.163 -12.746 14.976 1.00 90.06 82 LEU A O 1
ATOM 639 N N . ASP A 1 83 ? -2.007 -11.288 13.713 1.00 86.75 83 ASP A N 1
ATOM 640 C CA . ASP A 1 83 ? -1.495 -10.546 14.850 1.00 86.75 83 ASP A CA 1
ATOM 641 C C . ASP A 1 83 ? -2.631 -9.802 15.560 1.00 86.75 83 ASP A C 1
ATOM 643 O O . ASP A 1 83 ? -3.637 -9.405 14.967 1.00 86.75 83 ASP A O 1
ATOM 647 N N . ALA A 1 84 ? -2.458 -9.599 16.866 1.00 82.88 84 ALA A N 1
ATOM 648 C CA . ALA A 1 84 ? -3.428 -8.877 17.688 1.00 82.88 84 ALA A CA 1
ATOM 649 C C . ALA A 1 84 ? -3.421 -7.358 17.433 1.00 82.88 84 ALA A C 1
ATOM 651 O O . ALA A 1 84 ? -4.322 -6.660 17.896 1.00 82.88 84 ALA A O 1
ATOM 652 N N . GLY A 1 85 ? -2.389 -6.846 16.756 1.00 82.50 85 GLY A N 1
ATOM 653 C CA . GLY A 1 85 ? -2.293 -5.446 16.366 1.00 82.50 85 GLY A CA 1
ATOM 654 C C . GLY A 1 85 ? -3.100 -5.170 15.099 1.00 82.50 85 GLY A C 1
ATOM 655 O O . GLY A 1 85 ? -3.065 -5.959 14.155 1.00 82.50 85 GLY A O 1
ATOM 656 N N . PHE A 1 86 ? -3.792 -4.031 15.075 1.00 80.19 86 PHE A N 1
ATOM 657 C CA . PHE A 1 86 ? -4.597 -3.583 13.941 1.00 80.19 86 PHE A CA 1
ATOM 658 C C . PHE A 1 86 ? -4.139 -2.213 13.471 1.00 80.19 86 PHE A C 1
ATOM 660 O O . PHE A 1 86 ? -3.727 -1.370 14.267 1.00 80.19 86 PHE A O 1
ATOM 667 N N . TYR A 1 87 ? -4.261 -1.998 12.169 1.00 77.81 87 TYR A N 1
ATOM 668 C CA . TYR A 1 87 ? -4.071 -0.700 11.554 1.00 77.81 87 TYR A CA 1
ATOM 669 C C . TYR A 1 87 ? -5.331 0.148 11.714 1.00 77.81 87 TYR A C 1
ATOM 671 O O . TYR A 1 87 ? -6.218 0.134 10.865 1.00 77.81 87 TYR A O 1
ATOM 679 N N . ASP A 1 88 ? -5.417 0.869 12.825 1.00 85.69 88 ASP A N 1
ATOM 680 C CA . ASP A 1 88 ? -6.638 1.530 13.277 1.00 85.69 88 ASP A CA 1
ATOM 681 C C . ASP A 1 88 ? -6.637 3.052 13.107 1.00 85.69 88 ASP A C 1
ATOM 683 O O . ASP A 1 88 ? -7.674 3.659 13.332 1.00 85.69 88 ASP A O 1
ATOM 687 N N . LEU A 1 89 ? -5.534 3.695 12.708 1.00 87.50 89 LEU A N 1
ATOM 688 C CA . LEU A 1 89 ? -5.461 5.157 12.558 1.00 87.50 89 LEU A CA 1
ATOM 689 C C . LEU A 1 89 ? -5.362 5.599 11.100 1.00 87.50 89 LEU A C 1
ATOM 691 O O . LEU A 1 89 ? -4.564 5.080 10.321 1.00 87.50 89 LEU A O 1
ATOM 695 N N . LEU A 1 90 ? -6.107 6.650 10.750 1.00 85.50 90 LEU A N 1
ATOM 696 C CA . LEU A 1 90 ? -6.057 7.273 9.426 1.00 85.50 90 LEU A CA 1
ATOM 697 C C . LEU A 1 90 ? -4.719 7.998 9.168 1.00 85.50 90 LEU A C 1
ATOM 699 O O . LEU A 1 90 ? -4.301 8.127 8.018 1.00 85.50 90 LEU A O 1
ATOM 703 N N . ALA A 1 91 ? -4.034 8.464 10.216 1.00 84.69 91 ALA A N 1
ATOM 704 C CA . ALA A 1 91 ? -2.686 9.030 10.121 1.00 84.69 91 ALA A CA 1
ATOM 705 C C . ALA A 1 91 ? -1.624 7.914 10.116 1.00 84.69 91 ALA A C 1
ATOM 707 O O . ALA A 1 91 ? -0.799 7.838 11.019 1.00 84.69 91 ALA A O 1
ATOM 708 N N . SER A 1 92 ? -1.683 6.994 9.159 1.00 82.88 92 SER A N 1
ATOM 709 C CA . SER A 1 92 ? -0.714 5.898 9.058 1.00 82.88 92 SER A CA 1
ATOM 710 C C . SER A 1 92 ? -0.597 5.384 7.626 1.00 82.88 92 SER A C 1
ATOM 712 O O . SER A 1 92 ? -1.387 5.756 6.748 1.00 82.88 92 SER A O 1
ATOM 714 N N . GLU A 1 93 ? 0.352 4.476 7.386 1.00 83.38 93 GLU A N 1
ATOM 715 C CA . GLU A 1 93 ? 0.469 3.758 6.117 1.00 83.38 93 GLU A CA 1
ATOM 716 C C . GLU A 1 93 ? -0.802 2.996 5.725 1.00 83.38 93 GLU A C 1
ATOM 718 O O . GLU A 1 93 ? -1.072 2.820 4.534 1.00 83.38 93 GLU A O 1
ATOM 723 N N . ALA A 1 94 ? -1.634 2.636 6.706 1.00 87.00 94 ALA A N 1
ATOM 724 C CA . ALA A 1 94 ? -2.904 1.960 6.486 1.00 87.00 94 ALA A CA 1
ATOM 725 C C . ALA A 1 94 ? -3.849 2.749 5.587 1.00 87.00 94 ALA A C 1
ATOM 727 O O . ALA A 1 94 ? -4.679 2.155 4.900 1.00 87.00 94 ALA A O 1
ATOM 728 N N . ARG A 1 95 ? -3.725 4.081 5.570 1.00 90.00 95 ARG A N 1
ATOM 729 C CA . ARG A 1 95 ? -4.504 4.945 4.686 1.00 90.00 95 ARG A CA 1
ATOM 730 C C . ARG A 1 95 ? -4.228 4.625 3.220 1.00 90.00 95 ARG A C 1
ATOM 732 O O . ARG A 1 95 ? -5.172 4.474 2.450 1.00 90.00 95 ARG A O 1
ATOM 739 N N . LEU A 1 96 ? -2.956 4.500 2.837 1.00 88.62 96 LEU A N 1
ATOM 740 C CA . LEU A 1 96 ? -2.599 4.163 1.460 1.00 88.62 96 LEU A CA 1
ATOM 741 C C . LEU A 1 96 ? -3.048 2.738 1.123 1.00 88.62 96 LEU A C 1
ATOM 743 O O . LEU A 1 96 ? -3.642 2.524 0.068 1.00 88.62 96 LEU A O 1
ATOM 747 N N . THR A 1 97 ? -2.821 1.786 2.032 1.00 89.50 97 THR A N 1
ATOM 748 C CA . THR A 1 97 ? -3.247 0.393 1.845 1.00 89.50 97 THR A CA 1
ATOM 749 C C . THR A 1 97 ? -4.755 0.300 1.632 1.00 89.50 97 THR A C 1
ATOM 751 O O . THR A 1 97 ? -5.186 -0.243 0.623 1.00 89.50 97 THR A O 1
ATOM 754 N N . ASN A 1 98 ? -5.571 0.895 2.509 1.00 91.94 98 ASN A N 1
ATOM 755 C CA . ASN A 1 98 ? -7.028 0.892 2.352 1.00 91.94 98 ASN A CA 1
ATOM 756 C C . ASN A 1 98 ? -7.449 1.516 1.018 1.00 91.94 98 ASN A C 1
ATOM 758 O O . ASN A 1 98 ? -8.273 0.941 0.316 1.00 91.94 98 ASN A O 1
ATOM 762 N N . PHE A 1 99 ? -6.854 2.647 0.630 1.00 91.50 99 PHE A N 1
ATOM 763 C CA . PHE A 1 99 ? -7.169 3.293 -0.645 1.00 91.50 99 PHE A CA 1
ATOM 764 C C . PHE A 1 99 ? -6.931 2.370 -1.847 1.00 91.50 99 PHE A C 1
ATOM 766 O O . PHE A 1 99 ? -7.821 2.196 -2.679 1.00 91.50 99 PHE A O 1
ATOM 773 N N . VAL A 1 100 ? -5.747 1.757 -1.925 1.00 90.94 100 VAL A N 1
ATOM 774 C CA . VAL A 1 100 ? -5.379 0.867 -3.034 1.00 90.94 100 VAL A CA 1
ATOM 775 C C . VAL A 1 100 ? -6.253 -0.385 -3.044 1.00 90.94 100 VAL A C 1
ATOM 777 O O . VAL A 1 100 ? -6.748 -0.777 -4.095 1.00 90.94 100 VAL A O 1
ATOM 780 N N . VAL A 1 101 ? -6.470 -1.002 -1.887 1.00 92.44 101 VAL A N 1
ATOM 781 C CA . VAL A 1 101 ? -7.171 -2.286 -1.784 1.00 92.44 101 VAL A CA 1
ATOM 782 C C . VAL A 1 101 ? -8.680 -2.134 -2.027 1.00 92.44 101 VAL A C 1
ATOM 784 O O . VAL A 1 101 ? -9.282 -2.991 -2.673 1.00 92.44 101 VAL A O 1
ATOM 787 N N . ILE A 1 102 ? -9.283 -1.013 -1.612 1.00 93.38 102 ILE A N 1
ATOM 788 C CA . ILE A 1 102 ? -10.661 -0.649 -1.986 1.00 93.38 102 ILE A CA 1
ATOM 789 C C . ILE A 1 102 ? -10.757 -0.399 -3.496 1.00 93.38 102 ILE A C 1
ATOM 791 O O . ILE A 1 102 ? -11.695 -0.870 -4.133 1.00 93.38 102 ILE A O 1
ATOM 795 N N . ALA A 1 103 ? -9.788 0.305 -4.096 1.00 92.50 103 ALA A N 1
ATOM 796 C CA . ALA A 1 103 ? -9.766 0.542 -5.543 1.00 92.50 103 ALA A CA 1
ATOM 797 C C . ALA A 1 103 ? -9.586 -0.750 -6.362 1.00 92.50 103 ALA A C 1
ATOM 799 O O . ALA A 1 103 ? -10.007 -0.811 -7.514 1.00 92.50 103 ALA A O 1
ATOM 800 N N . GLN A 1 104 ? -8.983 -1.781 -5.765 1.00 92.31 104 GLN A N 1
ATOM 801 C CA . GLN A 1 104 ? -8.906 -3.135 -6.317 1.00 92.31 104 GLN A CA 1
ATOM 802 C C . GLN A 1 104 ? -10.151 -3.991 -6.013 1.00 92.31 104 GLN A C 1
ATOM 804 O O . GLN A 1 104 ? -10.153 -5.175 -6.339 1.00 92.31 104 GLN A O 1
ATOM 809 N N . GLU A 1 105 ? -11.185 -3.423 -5.382 1.00 93.44 105 GLU A N 1
ATOM 810 C CA . GLU A 1 105 ? -12.439 -4.096 -5.004 1.00 93.44 105 GLU A CA 1
ATOM 811 C C . GLU A 1 105 ? -12.259 -5.294 -4.053 1.00 93.44 105 GLU A C 1
ATOM 813 O O . GLU A 1 105 ? -13.123 -6.164 -3.957 1.00 93.44 105 GLU A O 1
ATOM 818 N N . GLN A 1 106 ? -11.148 -5.344 -3.313 1.00 94.31 106 GLN A N 1
ATOM 819 C CA . GLN A 1 106 ? -10.878 -6.438 -2.377 1.00 94.31 106 GLN A CA 1
ATOM 820 C C . GLN A 1 106 ? -11.465 -6.200 -0.979 1.00 94.31 106 GLN A C 1
ATOM 822 O O . GLN A 1 106 ? -11.652 -7.155 -0.228 1.00 94.31 106 GLN A O 1
ATOM 827 N N . LEU A 1 107 ? -11.753 -4.944 -0.622 1.00 93.00 107 LEU A N 1
ATOM 828 C CA . LEU A 1 107 ? -12.313 -4.551 0.674 1.00 93.00 107 LEU A CA 1
ATOM 829 C C . LEU A 1 107 ? -13.536 -3.644 0.508 1.00 93.00 107 LEU A C 1
ATOM 831 O O . LEU A 1 107 ? -13.602 -2.871 -0.454 1.00 93.00 107 LEU A O 1
ATOM 835 N N . PRO A 1 108 ? -14.493 -3.691 1.453 1.00 93.62 108 PRO A N 1
ATOM 836 C CA . PRO A 1 108 ? -15.600 -2.748 1.474 1.00 93.62 108 PRO A CA 1
ATOM 837 C C . PRO A 1 108 ? -15.097 -1.332 1.774 1.00 93.62 108 PRO A C 1
ATOM 839 O O . PRO A 1 108 ? -14.133 -1.132 2.509 1.00 93.62 108 PRO A O 1
ATOM 842 N N . GLN A 1 109 ? -15.805 -0.324 1.263 1.00 94.00 109 GLN A N 1
ATOM 843 C CA . GLN A 1 109 ? -15.493 1.082 1.554 1.00 94.00 109 GLN A CA 1
ATOM 844 C C . GLN A 1 109 ? -15.604 1.413 3.050 1.00 94.00 109 GLN A C 1
ATOM 846 O O . GLN A 1 109 ? -14.960 2.350 3.517 1.00 94.00 109 GLN A O 1
ATOM 851 N N . ASP A 1 110 ? -16.383 0.634 3.805 1.00 93.00 110 ASP A N 1
ATOM 852 C CA . ASP A 1 110 ? -16.550 0.786 5.251 1.00 93.00 110 ASP A CA 1
ATOM 853 C C . ASP A 1 110 ? -15.213 0.692 6.007 1.00 93.00 110 ASP A C 1
ATOM 855 O O . ASP A 1 110 ? -15.031 1.407 6.997 1.00 93.00 110 ASP A O 1
ATOM 859 N N . SER A 1 111 ? -14.222 -0.051 5.488 1.00 91.19 111 SER A N 1
ATOM 860 C CA . SER A 1 111 ? -12.895 -0.133 6.117 1.00 91.19 111 SER A CA 1
ATOM 861 C C . SER A 1 111 ? -12.164 1.214 6.148 1.00 91.19 111 SER A C 1
ATOM 863 O O . SER A 1 111 ? -11.419 1.513 7.080 1.00 91.19 111 SER A O 1
ATOM 865 N N . TRP A 1 112 ? -12.434 2.100 5.183 1.00 93.44 112 TRP A N 1
ATOM 866 C CA . TRP A 1 112 ? -11.923 3.472 5.192 1.00 93.44 112 TRP A CA 1
ATOM 867 C C . TRP A 1 112 ? -12.512 4.306 6.335 1.00 93.44 112 TRP A C 1
ATOM 869 O O . TRP A 1 112 ? -11.862 5.196 6.902 1.00 93.44 112 TRP A O 1
ATOM 879 N N . PHE A 1 113 ? -13.778 4.061 6.666 1.00 91.56 113 PHE A N 1
ATOM 880 C CA . PHE A 1 113 ? -14.473 4.787 7.720 1.00 91.56 113 PHE A CA 1
ATOM 881 C C . PHE A 1 113 ? -14.131 4.246 9.106 1.00 91.56 113 PHE A C 1
ATOM 883 O O . PHE A 1 113 ? -14.060 5.055 10.035 1.00 91.56 113 PHE A O 1
ATOM 890 N N . ALA A 1 114 ? -13.809 2.955 9.212 1.00 92.06 114 ALA A N 1
ATOM 891 C CA . ALA A 1 114 ? -13.324 2.308 10.429 1.00 92.06 114 ALA A CA 1
ATOM 892 C C . ALA A 1 114 ? -11.989 2.881 10.943 1.00 92.06 114 ALA A C 1
ATOM 894 O O . ALA A 1 114 ? -11.735 2.853 12.147 1.00 92.06 114 ALA A O 1
ATOM 895 N N . LEU A 1 115 ? -11.162 3.471 10.067 1.00 91.12 115 LEU A N 1
ATOM 896 C CA . LEU A 1 115 ? -9.926 4.147 10.471 1.00 91.12 115 LEU A CA 1
ATOM 897 C C . LEU A 1 115 ? -10.207 5.341 11.405 1.00 91.12 115 LEU A C 1
ATOM 899 O O . LEU A 1 115 ? -10.860 6.325 11.045 1.00 91.12 115 LEU A O 1
ATOM 903 N N . GLY A 1 116 ? -9.641 5.279 12.603 1.00 89.25 116 GLY A N 1
ATOM 904 C CA . GLY A 1 116 ? -9.684 6.281 13.652 1.00 89.25 116 GLY A CA 1
ATOM 905 C C . GLY A 1 116 ? -9.118 7.630 13.215 1.00 89.25 116 GLY A C 1
ATOM 906 O O . GLY A 1 116 ? -8.057 7.738 12.597 1.00 89.25 116 GLY A O 1
ATOM 907 N N . ARG A 1 117 ? -9.847 8.692 13.571 1.00 89.50 117 ARG A N 1
ATOM 908 C CA . ARG A 1 117 ? -9.527 10.095 13.263 1.00 89.50 117 ARG A CA 1
ATOM 909 C C . ARG A 1 117 ? -9.243 10.851 14.552 1.00 89.50 117 ARG A C 1
ATOM 911 O O . ARG A 1 117 ? -9.943 11.799 14.897 1.00 89.50 117 ARG A O 1
ATOM 918 N N . LEU A 1 118 ? -8.254 10.372 15.300 1.00 84.00 118 LEU A N 1
ATOM 919 C CA . LEU A 1 118 ? -7.823 11.044 16.518 1.00 84.00 118 LEU A CA 1
ATOM 920 C C . LEU A 1 118 ? -7.258 12.416 16.145 1.00 84.00 118 LEU A C 1
ATOM 922 O O . LEU A 1 118 ? -6.353 12.510 15.320 1.00 84.00 118 LEU A O 1
ATOM 926 N N . LEU A 1 119 ? -7.824 13.471 16.724 1.00 83.94 119 LEU A N 1
ATOM 927 C CA . LEU A 1 119 ? -7.431 14.853 16.476 1.00 83.94 119 LEU A CA 1
ATOM 928 C C . LEU A 1 119 ? -6.856 15.453 17.756 1.00 83.94 119 LEU A C 1
ATOM 930 O O . LEU A 1 119 ? -7.411 15.279 18.840 1.00 83.94 119 LEU A O 1
ATOM 934 N N . THR A 1 120 ? -5.767 16.195 17.612 1.00 82.19 120 THR A N 1
ATOM 935 C CA . THR A 1 120 ? -5.219 17.073 18.647 1.00 82.19 120 THR A CA 1
ATOM 936 C C . THR A 1 120 ? -5.125 18.500 18.117 1.00 8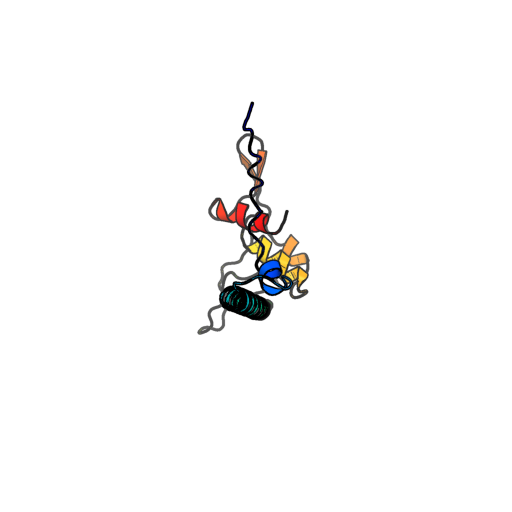2.19 120 THR A C 1
ATOM 938 O O . THR A 1 120 ? -5.296 18.732 16.922 1.00 82.19 120 THR A O 1
ATOM 941 N N . SER A 1 121 ? -4.847 19.467 18.989 1.00 80.56 121 SER A N 1
ATOM 942 C CA . SER A 1 121 ? -4.498 20.825 18.572 1.00 80.56 121 SER A CA 1
ATOM 943 C C . SER A 1 121 ? -3.011 21.063 18.797 1.00 80.56 121 SER A C 1
ATOM 945 O O . SER A 1 121 ? -2.502 20.841 19.896 1.00 80.56 121 SER A O 1
ATOM 947 N N . SER A 1 122 ? -2.316 21.531 17.762 1.00 79.94 122 SER A N 1
ATOM 948 C CA . SER A 1 122 ? -0.931 21.994 17.851 1.00 79.94 122 SER A CA 1
ATOM 949 C C . SER A 1 122 ? -0.843 23.384 17.240 1.00 79.94 122 SER A C 1
ATOM 951 O O . SER A 1 122 ? -1.236 23.589 16.095 1.00 79.94 122 SER A O 1
ATOM 953 N N . GLY A 1 123 ? -0.396 24.370 18.021 1.00 79.06 123 GLY A N 1
ATOM 954 C CA . GLY A 1 123 ? -0.321 25.759 17.555 1.00 79.06 123 GLY A CA 1
ATOM 955 C C . GLY A 1 123 ? -1.668 26.380 17.153 1.00 79.06 123 GLY A C 1
ATOM 956 O O . GLY A 1 123 ? -1.672 27.363 16.423 1.00 79.06 123 GLY A O 1
ATOM 957 N N . GLY A 1 124 ? -2.796 25.825 17.614 1.00 82.31 124 GLY A N 1
ATOM 958 C CA . GLY A 1 124 ? -4.146 26.284 17.264 1.00 82.31 124 GLY A CA 1
ATOM 959 C C . GLY A 1 124 ? -4.774 25.569 16.064 1.00 82.31 124 GLY A C 1
ATOM 960 O O . GLY A 1 124 ? -5.979 25.690 15.869 1.00 82.31 124 GLY A O 1
ATOM 961 N N . GLU A 1 125 ? -4.007 24.764 15.326 1.00 82.81 125 GLU A N 1
ATOM 962 C CA . GLU A 1 125 ? -4.506 23.998 14.181 1.00 82.81 125 GLU A CA 1
ATOM 963 C C . GLU A 1 125 ? -4.855 22.555 14.583 1.00 82.81 125 GLU A C 1
ATOM 965 O O . GLU A 1 125 ? -4.145 21.955 15.405 1.00 82.81 125 GLU A O 1
ATOM 970 N N . PRO A 1 126 ? -5.940 21.973 14.038 1.00 80.25 126 PRO A N 1
ATOM 971 C CA . PRO A 1 126 ? -6.266 20.570 14.240 1.00 80.25 126 PRO A CA 1
ATOM 972 C C . PRO A 1 126 ? -5.282 19.677 13.475 1.00 80.25 126 PRO A C 1
ATOM 974 O O . PRO A 1 126 ? -5.091 19.819 12.268 1.00 80.25 126 PRO A O 1
ATOM 977 N N . VAL A 1 127 ? -4.681 18.720 14.175 1.00 83.12 127 VAL A N 1
ATOM 978 C CA . VAL A 1 127 ? -3.715 17.763 13.626 1.00 83.12 127 VAL A CA 1
ATOM 979 C C . VAL A 1 127 ? -4.205 16.346 13.894 1.00 83.12 127 VAL A C 1
ATOM 981 O O . VAL A 1 127 ? -4.618 16.024 15.008 1.00 83.12 127 VAL A O 1
ATOM 984 N N . LEU A 1 128 ? -4.163 15.499 12.866 1.00 84.81 128 LEU A N 1
ATOM 985 C CA . LEU A 1 128 ? -4.460 14.073 12.983 1.00 84.81 128 LEU A CA 1
ATOM 986 C C . LEU A 1 128 ? -3.325 13.388 13.760 1.00 84.81 128 LEU A C 1
ATOM 988 O O . LEU A 1 128 ? -2.166 13.685 13.507 1.00 84.81 128 LEU A O 1
ATOM 992 N N . LEU A 1 129 ? -3.630 12.496 14.696 1.00 84.12 129 LEU A N 1
ATOM 993 C CA . LEU A 1 129 ? -2.627 11.761 15.468 1.00 84.12 129 LEU A CA 1
ATOM 994 C C . LEU A 1 129 ? -2.289 10.428 14.797 1.00 84.12 129 LEU A C 1
ATOM 996 O O . LEU A 1 129 ? -3.193 9.677 14.431 1.00 84.12 129 LEU A O 1
ATOM 1000 N N . SER A 1 130 ? -0.993 10.134 14.701 1.00 84.81 130 SER A N 1
ATOM 1001 C CA . SER A 1 130 ? -0.428 8.830 14.336 1.00 84.81 130 SER A CA 1
ATOM 1002 C C . SER A 1 130 ? 0.094 8.093 15.574 1.00 84.81 130 SER A C 1
ATOM 1004 O O . SER A 1 130 ? 0.199 8.686 16.650 1.00 84.81 130 SER A O 1
ATOM 1006 N N . TRP A 1 131 ? 0.436 6.807 15.436 1.00 80.25 131 TRP A N 1
ATOM 1007 C CA . TRP A 1 131 ? 0.916 5.982 16.553 1.00 80.25 131 TRP A CA 1
ATOM 1008 C C . TRP A 1 131 ? 2.219 6.525 17.147 1.00 80.25 131 TRP A C 1
ATOM 1010 O O . TRP A 1 131 ? 2.343 6.655 18.364 1.00 80.25 131 TRP A O 1
ATOM 1020 N N . SER A 1 132 ? 3.190 6.849 16.286 1.00 79.25 132 SER A N 1
ATOM 1021 C CA . SER A 1 132 ? 4.528 7.289 16.715 1.00 79.25 132 SER A CA 1
ATOM 1022 C C . SER A 1 132 ? 4.785 8.790 16.546 1.00 79.25 132 SER A C 1
ATOM 1024 O O . SER A 1 132 ? 5.780 9.309 17.051 1.00 79.25 132 SER A O 1
ATOM 1026 N N . GLY A 1 133 ? 3.908 9.500 15.834 1.00 79.06 133 GLY A N 1
ATOM 1027 C CA . GLY A 1 133 ? 4.117 10.897 15.452 1.00 79.06 133 GLY A CA 1
ATOM 1028 C C . GLY A 1 133 ? 5.211 11.092 14.397 1.00 79.06 133 GLY A C 1
ATOM 1029 O O . GLY A 1 133 ? 5.690 12.213 14.224 1.00 79.06 133 GLY A O 1
ATOM 1030 N N . SER A 1 134 ? 5.648 10.033 13.708 1.00 82.06 134 SER A N 1
ATOM 1031 C CA . SER A 1 134 ? 6.748 10.132 12.750 1.00 82.06 134 SER A CA 1
ATOM 1032 C C . SER A 1 134 ? 6.310 10.854 11.476 1.00 82.06 134 SER A C 1
ATOM 1034 O O . SER A 1 134 ? 5.208 10.660 10.968 1.00 82.06 134 SER A O 1
ATOM 1036 N N . MET A 1 135 ? 7.207 11.654 10.896 1.00 81.19 135 MET A N 1
ATOM 1037 C CA . MET A 1 135 ? 6.932 12.391 9.654 1.00 81.19 135 MET A CA 1
ATOM 1038 C C . MET A 1 135 ? 6.568 11.458 8.483 1.00 81.19 135 MET A C 1
ATOM 1040 O O . MET A 1 135 ? 5.827 11.852 7.587 1.00 81.19 135 MET A O 1
ATOM 1044 N N . PHE A 1 136 ? 7.057 10.215 8.507 1.00 80.06 136 PHE A N 1
ATOM 1045 C CA . PHE A 1 136 ? 6.757 9.191 7.508 1.00 80.06 136 PHE A CA 1
ATOM 1046 C C . PHE A 1 136 ? 5.260 8.858 7.439 1.00 80.06 136 PHE A C 1
ATOM 1048 O O . PHE A 1 136 ? 4.705 8.837 6.342 1.00 80.06 136 PHE A O 1
ATOM 1055 N N . GLU A 1 137 ? 4.600 8.680 8.588 1.00 78.50 137 GLU A N 1
ATOM 1056 C CA . GLU A 1 137 ? 3.171 8.329 8.670 1.00 78.50 137 GLU A CA 1
ATOM 1057 C C . GLU A 1 137 ? 2.270 9.392 8.010 1.00 78.50 137 GLU A C 1
ATOM 1059 O O . GLU A 1 137 ? 1.221 9.067 7.457 1.00 78.50 137 GLU A O 1
ATOM 1064 N N . TYR A 1 138 ? 2.700 10.660 8.013 1.00 78.19 138 TYR A N 1
ATOM 1065 C CA . TYR A 1 138 ? 1.966 11.773 7.399 1.00 78.19 138 TYR A CA 1
ATOM 1066 C C . TYR A 1 138 ? 2.322 12.001 5.931 1.00 78.19 138 TYR A C 1
ATOM 1068 O O . TYR A 1 138 ? 1.454 12.358 5.135 1.00 78.19 138 TYR A O 1
ATOM 1076 N N . LEU A 1 139 ? 3.596 11.834 5.569 1.00 80.44 139 LEU A N 1
ATOM 1077 C CA . LEU A 1 139 ? 4.089 12.163 4.231 1.00 80.44 139 LEU A CA 1
ATOM 1078 C C . LEU A 1 139 ? 3.868 11.039 3.225 1.00 80.44 139 LEU A C 1
ATOM 1080 O O . LEU A 1 139 ? 3.577 11.323 2.066 1.00 80.44 139 LEU A O 1
ATOM 1084 N N . MET A 1 140 ? 3.999 9.778 3.641 1.00 81.88 140 MET A N 1
ATOM 1085 C CA . MET A 1 140 ? 3.925 8.646 2.720 1.00 81.88 140 MET A CA 1
ATOM 1086 C C . MET A 1 140 ? 2.587 8.591 1.957 1.00 81.88 140 MET A C 1
ATOM 1088 O O . MET A 1 140 ? 2.629 8.493 0.728 1.00 81.88 140 MET A O 1
ATOM 1092 N N . PRO A 1 141 ? 1.412 8.774 2.597 1.00 77.44 141 PRO A N 1
ATOM 1093 C CA . PRO A 1 141 ? 0.145 8.804 1.865 1.00 77.44 141 PRO A CA 1
ATOM 1094 C C . PRO A 1 141 ? 0.060 9.936 0.826 1.00 77.44 141 PRO A C 1
ATOM 1096 O O . PRO A 1 141 ? -0.532 9.756 -0.237 1.00 77.44 141 PRO A O 1
ATOM 1099 N N . LEU A 1 142 ? 0.675 11.094 1.094 1.00 80.00 142 LEU A N 1
ATOM 1100 C CA . LEU A 1 142 ? 0.633 12.261 0.202 1.00 80.00 142 LEU A CA 1
ATOM 1101 C C . LEU A 1 142 ? 1.427 12.066 -1.097 1.00 80.00 142 LEU A C 1
ATOM 1103 O O . LEU A 1 142 ? 1.211 12.811 -2.045 1.00 80.00 142 LEU A O 1
ATOM 1107 N N . LEU A 1 143 ? 2.315 11.071 -1.174 1.00 78.75 143 LEU A N 1
ATOM 1108 C CA . LEU A 1 143 ? 3.044 10.763 -2.410 1.00 78.75 143 LEU A CA 1
ATOM 1109 C C . LEU A 1 143 ? 2.128 10.236 -3.521 1.00 78.75 143 LEU A C 1
ATOM 1111 O O . LEU A 1 143 ? 2.476 10.324 -4.696 1.00 78.75 143 LEU A O 1
ATOM 1115 N N . VAL A 1 144 ? 0.982 9.668 -3.145 1.00 78.25 144 VAL A N 1
ATOM 1116 C CA . VAL A 1 144 ? 0.040 9.028 -4.072 1.00 78.25 144 VAL A CA 1
ATOM 1117 C C . VAL A 1 144 ? -1.318 9.730 -4.056 1.00 78.25 144 VAL A C 1
ATOM 1119 O O . VAL A 1 144 ? -2.005 9.766 -5.072 1.00 78.25 144 VAL A O 1
ATOM 1122 N N . MET A 1 145 ? -1.711 10.295 -2.912 1.00 78.44 145 MET A N 1
ATOM 1123 C CA . MET A 1 145 ? -3.058 10.811 -2.655 1.00 78.44 145 MET A CA 1
ATOM 1124 C C . MET A 1 145 ? -3.091 12.352 -2.613 1.00 78.44 145 MET A C 1
ATOM 1126 O O . MET A 1 145 ? -3.435 12.921 -1.573 1.00 78.44 145 MET A O 1
ATOM 1130 N N . THR A 1 146 ? -2.692 13.014 -3.707 1.00 59.66 146 THR A N 1
ATOM 1131 C CA . THR A 1 146 ? -2.704 14.489 -3.855 1.00 59.66 146 THR A CA 1
ATOM 1132 C C . THR A 1 146 ? -4.023 15.036 -4.372 1.00 59.66 146 THR A C 1
ATOM 1134 O O . THR A 1 146 ? -4.521 14.464 -5.369 1.00 59.66 146 THR A O 1
#

Radius of gyration: 25.23 Å; chains: 1; bounding box: 48×64×60 Å

Sequence (146 aa):
MDAIRNTDQQAMPTLRQLAHGGSAGPHDDTRHAMQQHAAAMLQTIEQLAQLAGALALMDYSFLYDTQRDLLSIGYNVDERRLDAGFYDLLASEARLTNFVVIAQEQLPQDSWFALGRLLTSSGGEPVLLSWSGSMFEYLMPLLVMT

pLDDT: mean 83.41, std 13.55, range [40.34, 98.31]

Secondary structure (DSSP, 8-state):
----------PPPPHHHHHHPPP-SS-HHHHHHHHHHHHHHHHHHHHHHHHHHHHH----GGGEETTTTEEBS-EETTTTEE-S-B--BSSSTHHHHHHHHHHTTSS-THHHHHSB--EEEETTEEEEPPSS--HHHHHHHHTT--

Organism: NCBI:txid410659